Protein AF-A0A952QP32-F1 (afdb_monomer)

pLDDT: mean 83.43, std 9.0, range [64.88, 96.31]

Foldseek 3Di:
DVVVVVVVVVVVVVVLVCLLVCVDDDPCSVVSVVVVVVVVVVVVVVVCVVVVPDPPPPPDPPDPDD

Mean predicted aligned error: 10.52 Å

Structure (mmCIF, N/CA/C/O backbone):
data_AF-A0A952QP32-F1
#
_entry.id   AF-A0A952QP32-F1
#
loop_
_atom_site.group_PDB
_atom_site.id
_atom_site.type_symbol
_atom_site.label_atom_id
_atom_site.label_alt_id
_atom_site.label_comp_id
_atom_site.label_asym_id
_atom_site.label_entity_id
_atom_site.label_seq_id
_atom_site.pdbx_PDB_ins_code
_atom_site.Cartn_x
_atom_site.Cartn_y
_atom_site.Cartn_z
_atom_site.occupancy
_atom_site.B_iso_or_equiv
_atom_site.auth_seq_id
_atom_site.auth_comp_id
_atom_site.auth_asym_id
_atom_site.auth_atom_id
_atom_site.pdbx_PDB_model_num
ATOM 1 N N . MET A 1 1 ? 13.548 -3.187 25.050 1.00 74.69 1 MET A N 1
ATOM 2 C CA . MET A 1 1 ? 13.066 -2.074 24.196 1.00 74.69 1 MET A CA 1
ATOM 3 C C . MET A 1 1 ? 12.738 -2.550 22.783 1.00 74.69 1 MET A C 1
ATOM 5 O O . MET A 1 1 ? 11.633 -2.297 22.328 1.00 74.69 1 MET A O 1
ATOM 9 N N . THR A 1 2 ? 13.622 -3.309 22.127 1.00 91.81 2 THR A N 1
ATOM 10 C CA . THR A 1 2 ? 13.397 -3.862 20.775 1.00 91.81 2 THR A CA 1
ATOM 11 C C . THR A 1 2 ? 12.132 -4.717 20.651 1.00 91.81 2 THR A C 1
ATOM 13 O O . THR A 1 2 ? 11.395 -4.579 19.687 1.00 91.81 2 THR A O 1
ATOM 16 N N . THR A 1 3 ? 11.826 -5.552 21.647 1.00 93.44 3 THR A N 1
ATOM 17 C CA . THR A 1 3 ? 10.624 -6.408 21.658 1.00 93.44 3 THR A CA 1
ATOM 18 C C . THR A 1 3 ? 9.316 -5.615 21.649 1.00 93.44 3 THR A C 1
ATOM 20 O O . THR A 1 3 ? 8.401 -5.956 20.908 1.00 93.44 3 THR A O 1
ATOM 23 N N . LEU A 1 4 ? 9.244 -4.527 22.422 1.00 93.31 4 LEU A N 1
ATOM 24 C CA . LEU A 1 4 ? 8.090 -3.625 22.438 1.00 93.31 4 LEU A CA 1
ATOM 25 C C . LEU A 1 4 ? 7.929 -2.919 21.087 1.00 93.31 4 LEU A C 1
ATOM 27 O O . LEU A 1 4 ? 6.828 -2.868 20.553 1.00 93.31 4 LEU A O 1
ATOM 31 N N . LEU A 1 5 ? 9.033 -2.423 20.520 1.00 95.31 5 LEU A N 1
ATOM 32 C CA . LEU A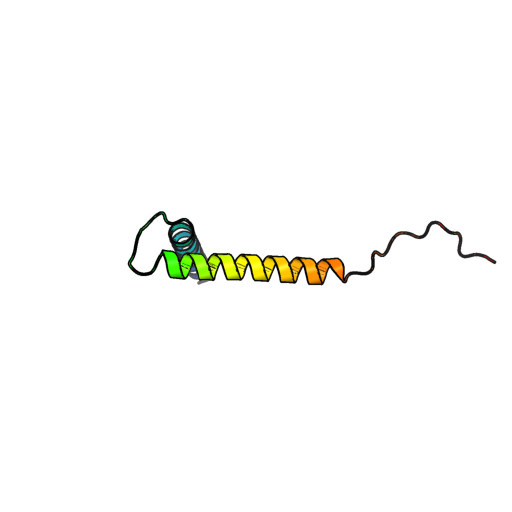 1 5 ? 9.030 -1.787 19.204 1.00 95.31 5 LEU A CA 1
ATOM 33 C C . LEU A 1 5 ? 8.512 -2.746 18.125 1.00 95.31 5 LEU A C 1
ATOM 35 O O . LEU A 1 5 ? 7.627 -2.383 17.357 1.00 95.31 5 LEU A O 1
ATOM 39 N N . VAL A 1 6 ? 9.017 -3.982 18.104 1.00 96.06 6 VAL A N 1
ATOM 40 C CA . VAL A 1 6 ? 8.580 -5.016 17.156 1.00 96.06 6 VAL A CA 1
ATOM 41 C C . VAL A 1 6 ? 7.089 -5.313 17.314 1.00 96.06 6 VAL A C 1
ATOM 43 O O . VAL A 1 6 ? 6.377 -5.366 16.314 1.00 96.06 6 VAL A O 1
ATOM 46 N N . ALA A 1 7 ? 6.595 -5.450 18.548 1.00 94.06 7 ALA A N 1
ATOM 47 C CA . ALA A 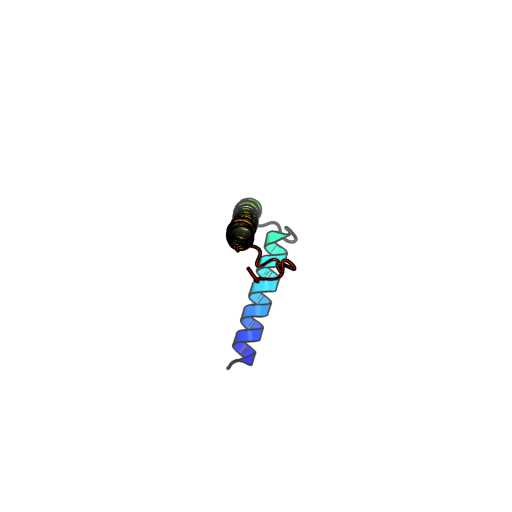1 7 ? 5.177 -5.692 18.805 1.00 94.06 7 ALA A CA 1
ATOM 48 C C . ALA A 1 7 ? 4.289 -4.543 18.295 1.00 94.06 7 ALA A C 1
ATOM 50 O O . ALA A 1 7 ? 3.277 -4.790 17.641 1.00 94.06 7 ALA A O 1
ATOM 51 N N . VAL A 1 8 ? 4.687 -3.289 18.534 1.00 96.31 8 VAL A N 1
ATOM 52 C CA . VAL A 1 8 ? 3.955 -2.103 18.058 1.00 96.31 8 VAL A CA 1
ATOM 53 C C . VAL A 1 8 ? 3.931 -2.042 16.531 1.00 96.31 8 VAL A C 1
ATOM 55 O O . VAL A 1 8 ? 2.872 -1.819 15.944 1.00 96.31 8 VAL A O 1
ATOM 58 N N . VAL A 1 9 ? 5.071 -2.287 15.879 1.00 95.44 9 VAL A N 1
ATOM 59 C CA . VAL A 1 9 ? 5.164 -2.306 14.411 1.00 95.44 9 VAL A CA 1
ATOM 60 C C . VAL A 1 9 ? 4.279 -3.403 13.820 1.00 95.44 9 VAL A C 1
ATOM 62 O O . VAL A 1 9 ? 3.527 -3.137 12.883 1.00 95.44 9 VAL A O 1
ATOM 65 N N . LEU A 1 10 ? 4.308 -4.611 14.389 1.00 96.00 10 LEU A N 1
ATOM 66 C CA . LEU A 1 10 ? 3.468 -5.727 13.945 1.00 96.00 10 LEU A CA 1
ATOM 67 C C . LEU A 1 10 ? 1.978 -5.400 14.048 1.00 96.00 10 LEU A C 1
ATOM 69 O O . LEU A 1 10 ? 1.239 -5.618 13.090 1.00 96.00 10 LEU A O 1
ATOM 73 N N . ILE A 1 11 ? 1.536 -4.835 15.174 1.00 94.06 11 ILE A N 1
ATOM 74 C CA . ILE A 1 11 ? 0.140 -4.412 15.348 1.00 94.06 11 ILE A CA 1
ATOM 75 C C . ILE A 1 11 ? -0.231 -3.361 14.296 1.00 94.06 11 ILE A C 1
ATOM 77 O O . ILE A 1 11 ? -1.272 -3.482 13.651 1.00 94.06 11 ILE A O 1
ATOM 81 N N . GLY A 1 12 ? 0.635 -2.370 14.064 1.00 91.31 12 GLY A N 1
ATOM 82 C CA . GLY A 1 12 ? 0.426 -1.352 13.033 1.00 91.31 12 GLY A CA 1
ATOM 83 C C . GLY A 1 12 ? 0.287 -1.944 11.627 1.00 91.31 12 GLY A C 1
ATOM 84 O O . GLY A 1 12 ? -0.621 -1.564 10.883 1.00 91.31 12 GLY A O 1
ATOM 85 N N . MET A 1 13 ? 1.129 -2.919 11.275 1.00 92.50 13 MET A N 1
ATOM 86 C CA . MET A 1 13 ? 1.047 -3.631 9.996 1.00 92.50 13 MET A CA 1
ATOM 87 C C . MET A 1 13 ? -0.261 -4.412 9.849 1.00 92.50 13 MET A C 1
ATOM 89 O O . MET A 1 13 ? -0.892 -4.345 8.794 1.00 92.50 13 MET A O 1
ATOM 93 N N . ILE A 1 14 ? -0.692 -5.116 10.899 1.00 88.06 14 ILE A N 1
ATOM 94 C CA . ILE A 1 14 ? -1.949 -5.876 10.897 1.00 88.06 14 ILE A CA 1
ATOM 95 C C . ILE A 1 14 ? -3.137 -4.932 10.691 1.00 88.06 14 ILE A C 1
ATOM 97 O O . ILE A 1 14 ? -3.954 -5.170 9.804 1.00 88.06 14 ILE A O 1
ATOM 101 N N . LEU A 1 15 ? -3.211 -3.833 11.450 1.00 85.81 15 LEU A N 1
ATOM 102 C CA . LEU A 1 15 ? -4.283 -2.840 11.314 1.00 85.81 15 LEU A CA 1
ATOM 103 C C . LEU A 1 15 ? -4.312 -2.222 9.913 1.00 85.81 15 LEU A C 1
ATOM 105 O O . LEU A 1 15 ? -5.378 -2.109 9.312 1.00 85.81 15 LEU A O 1
ATOM 109 N N . THR A 1 16 ? -3.140 -1.882 9.372 1.00 84.50 16 THR A N 1
ATOM 110 C CA . THR A 1 16 ? -3.007 -1.342 8.012 1.00 84.50 16 THR A CA 1
ATOM 111 C C . THR A 1 16 ? -3.514 -2.336 6.972 1.00 84.50 16 THR A C 1
ATOM 113 O O . THR A 1 16 ? -4.273 -1.954 6.084 1.00 84.50 16 THR A O 1
ATOM 116 N N . GLY A 1 17 ? -3.153 -3.615 7.100 1.00 82.38 17 GLY A N 1
ATOM 117 C CA . GLY A 1 17 ? -3.640 -4.677 6.223 1.00 82.38 17 GLY A CA 1
ATOM 118 C C . GLY A 1 17 ? -5.158 -4.837 6.302 1.00 82.38 17 GLY A C 1
ATOM 119 O O . GLY A 1 17 ? -5.837 -4.770 5.280 1.00 82.38 17 GLY A O 1
ATOM 120 N N . LEU A 1 18 ? -5.714 -4.973 7.508 1.00 83.19 18 LEU A N 1
ATOM 121 C CA . LEU A 1 18 ? -7.163 -5.115 7.714 1.00 83.19 18 LEU A CA 1
ATOM 122 C C . LEU A 1 18 ? -7.950 -3.942 7.111 1.00 83.19 18 LEU A C 1
ATOM 124 O O . LEU A 1 18 ? -9.023 -4.147 6.535 1.00 83.19 18 LEU A O 1
ATOM 128 N N . TYR A 1 19 ? -7.394 -2.733 7.202 1.00 78.38 19 TYR A N 1
ATOM 129 C CA . TYR A 1 19 ? -7.973 -1.518 6.640 1.00 78.38 19 TYR A CA 1
ATOM 130 C C . TYR A 1 19 ? -7.838 -1.450 5.109 1.00 78.38 19 TYR A C 1
ATOM 132 O O . TYR A 1 19 ? -8.809 -1.146 4.417 1.00 78.38 19 TYR A O 1
ATOM 140 N N . ALA A 1 20 ? -6.677 -1.819 4.558 1.00 78.88 20 ALA A N 1
ATOM 141 C CA . ALA A 1 20 ? -6.445 -1.885 3.115 1.00 78.88 20 ALA A CA 1
ATOM 142 C C . ALA A 1 20 ? -7.338 -2.932 2.423 1.00 78.88 20 ALA A C 1
ATOM 144 O O . ALA A 1 20 ? -7.848 -2.697 1.329 1.00 78.88 20 ALA A O 1
ATOM 145 N N . PHE A 1 21 ? -7.579 -4.077 3.062 1.00 81.25 21 PHE A N 1
ATOM 146 C CA . PHE A 1 21 ? -8.428 -5.141 2.515 1.00 81.25 21 PHE A CA 1
ATOM 147 C C . PHE A 1 21 ? -9.924 -4.960 2.816 1.00 81.25 21 PHE A C 1
ATOM 149 O O . PHE A 1 21 ? -10.722 -5.811 2.439 1.00 81.25 21 PHE A O 1
ATOM 156 N N . GLY A 1 22 ? -10.324 -3.847 3.443 1.00 74.31 22 GLY A N 1
ATOM 157 C CA . GLY A 1 22 ? -11.736 -3.509 3.645 1.00 74.31 22 GLY A CA 1
ATOM 158 C C . GLY A 1 22 ? -12.459 -4.408 4.651 1.00 74.31 22 GLY A C 1
ATOM 159 O O . GLY A 1 22 ? -13.676 -4.541 4.579 1.00 74.31 22 GLY A O 1
ATOM 160 N N . THR A 1 23 ? -11.733 -5.014 5.599 1.00 79.31 23 THR A N 1
ATOM 161 C CA . THR A 1 23 ? -12.343 -5.863 6.646 1.00 79.31 23 THR A CA 1
ATOM 162 C C . THR A 1 23 ? -13.238 -5.038 7.580 1.00 79.31 23 THR A C 1
ATOM 164 O O . THR A 1 23 ? -14.201 -5.549 8.142 1.00 79.31 23 THR A O 1
ATOM 167 N N . PHE A 1 24 ? -12.944 -3.740 7.709 1.00 74.50 24 PHE A N 1
ATOM 168 C CA . PHE A 1 24 ? -13.743 -2.774 8.455 1.00 74.50 24 PHE A CA 1
ATOM 169 C C . PHE A 1 24 ? -14.099 -1.588 7.558 1.00 74.50 24 PHE A C 1
ATOM 171 O O . PHE A 1 24 ? -13.222 -1.013 6.912 1.00 74.50 24 PHE A O 1
ATOM 178 N N . SER A 1 25 ? -15.375 -1.201 7.552 1.00 69.94 25 SER A N 1
ATOM 179 C CA . SER A 1 25 ? -15.854 0.008 6.882 1.00 69.94 25 SER A CA 1
ATOM 180 C C . SER A 1 25 ? -15.836 1.164 7.888 1.00 69.94 25 SER A C 1
ATOM 182 O O . SER A 1 25 ? -16.551 1.161 8.888 1.00 69.94 25 SER A O 1
ATOM 184 N N . THR A 1 26 ? -14.985 2.153 7.642 1.00 73.44 26 THR A N 1
ATOM 185 C CA . THR A 1 26 ? -14.974 3.438 8.346 1.00 73.44 26 THR A CA 1
ATOM 186 C C . THR A 1 26 ? -15.136 4.571 7.321 1.00 73.44 26 THR A C 1
ATOM 188 O O . THR A 1 26 ? -14.975 4.339 6.118 1.00 73.44 26 THR A O 1
ATOM 191 N N . PRO A 1 27 ? -15.448 5.809 7.750 1.00 70.06 27 PRO A N 1
ATOM 192 C CA . PRO A 1 27 ? -15.758 6.923 6.846 1.00 70.06 27 PRO A CA 1
ATOM 193 C C . PRO A 1 27 ? -14.668 7.344 5.842 1.00 70.06 27 PRO A C 1
ATOM 195 O O . PRO A 1 27 ? -14.908 8.240 5.044 1.00 70.06 27 PRO A O 1
ATOM 198 N N . TYR A 1 28 ? -13.494 6.714 5.825 1.00 75.50 28 TYR A N 1
ATOM 199 C CA . TYR A 1 28 ? -12.418 7.030 4.879 1.00 75.50 28 TYR A CA 1
ATOM 200 C C . TYR A 1 28 ? -11.742 5.783 4.302 1.00 75.50 28 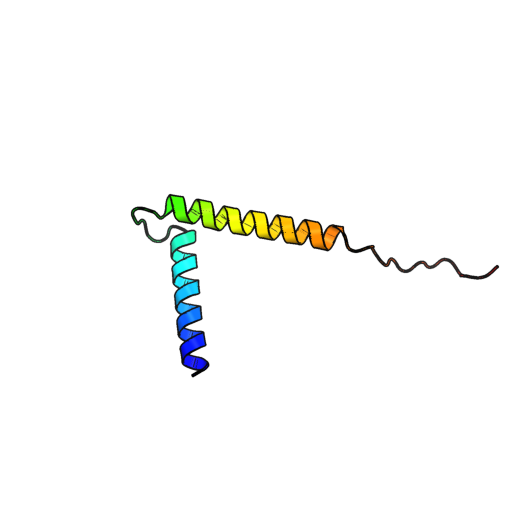TYR A C 1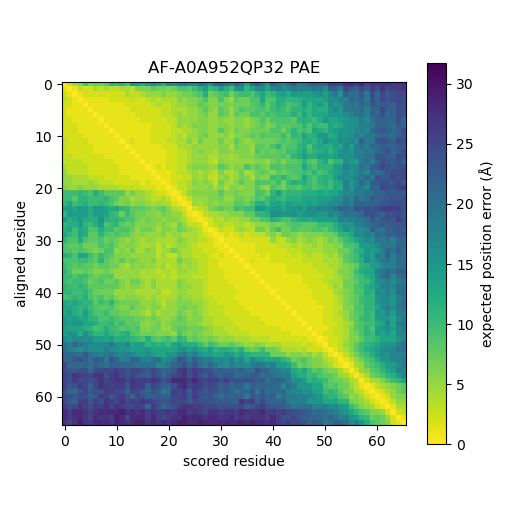
ATOM 202 O O . TYR A 1 28 ? -10.676 5.894 3.693 1.00 75.50 28 TYR A O 1
ATOM 210 N N . THR A 1 29 ? -12.333 4.599 4.494 1.00 78.69 29 THR A N 1
ATOM 211 C CA . THR A 1 29 ? -11.729 3.328 4.075 1.00 78.69 29 THR A CA 1
ATOM 212 C C . THR A 1 29 ? -11.423 3.329 2.585 1.00 78.69 29 THR A C 1
ATOM 214 O O . THR A 1 29 ? -10.299 3.038 2.198 1.00 78.69 29 THR A O 1
ATOM 217 N N . GLU A 1 30 ? -12.363 3.754 1.744 1.00 79.94 30 GLU A N 1
ATOM 218 C CA . GLU A 1 30 ? -12.168 3.740 0.290 1.00 79.94 30 GLU A CA 1
ATOM 219 C C . GLU A 1 30 ? -11.087 4.725 -0.182 1.00 79.94 30 GLU A C 1
ATOM 221 O O . GLU A 1 30 ? -10.234 4.368 -0.994 1.00 79.94 30 GLU A O 1
ATOM 226 N N . ALA A 1 31 ? -11.050 5.937 0.383 1.00 82.31 31 ALA A N 1
ATOM 227 C CA . ALA A 1 31 ? -10.023 6.928 0.056 1.00 82.31 31 ALA A CA 1
ATOM 228 C C . ALA A 1 31 ? -8.619 6.456 0.471 1.00 82.31 31 ALA A C 1
ATOM 230 O O . ALA A 1 31 ? -7.658 6.591 -0.290 1.00 82.31 31 ALA A O 1
ATOM 231 N N . PHE A 1 32 ? -8.500 5.852 1.658 1.00 83.44 32 PHE A N 1
ATOM 232 C CA . PHE A 1 32 ? -7.247 5.256 2.110 1.00 83.44 32 PHE A CA 1
ATOM 233 C C . PHE A 1 32 ? -6.812 4.095 1.218 1.00 83.44 32 PHE A C 1
ATOM 235 O O . PHE A 1 32 ? -5.653 4.043 0.815 1.00 83.44 32 PHE A O 1
ATOM 242 N N . ARG A 1 33 ? -7.727 3.175 0.893 1.00 84.00 33 ARG A N 1
ATOM 243 C CA . ARG A 1 33 ? -7.444 2.009 0.044 1.00 84.00 33 ARG A CA 1
ATOM 244 C C . ARG A 1 33 ? -6.917 2.436 -1.314 1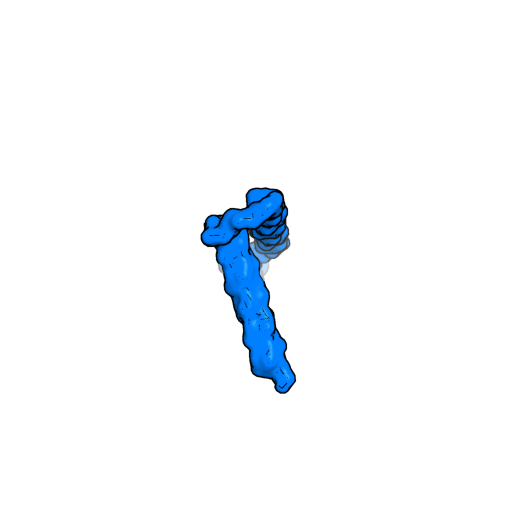.00 84.00 33 ARG A C 1
ATOM 246 O O . ARG A 1 33 ? -5.901 1.911 -1.760 1.00 84.00 33 ARG A O 1
ATOM 253 N N . PHE A 1 34 ? -7.551 3.434 -1.924 1.00 84.88 34 PHE A N 1
ATOM 254 C CA . PHE A 1 34 ? -7.084 4.011 -3.178 1.00 84.88 34 PHE A CA 1
ATOM 255 C C . PHE A 1 34 ? -5.641 4.525 -3.070 1.00 84.88 34 PHE A C 1
ATOM 257 O O . PHE A 1 34 ? -4.786 4.117 -3.856 1.00 84.88 34 PHE A O 1
ATOM 264 N N . GLY A 1 35 ? -5.346 5.362 -2.069 1.00 85.88 35 GLY A N 1
ATOM 265 C CA . GLY A 1 35 ? -3.993 5.881 -1.851 1.00 85.88 35 GLY A CA 1
ATOM 266 C C . GLY A 1 35 ? -2.968 4.776 -1.574 1.00 85.88 35 GLY A C 1
ATOM 267 O O . GLY A 1 35 ? -1.879 4.781 -2.143 1.00 85.88 35 GLY A O 1
ATOM 268 N N . PHE A 1 36 ? -3.327 3.790 -0.752 1.00 83.88 36 PHE A N 1
ATOM 269 C CA . PHE A 1 36 ? -2.475 2.650 -0.419 1.00 83.88 36 PHE A CA 1
ATOM 270 C C . PHE A 1 36 ? -2.128 1.806 -1.653 1.00 83.88 36 PHE A C 1
ATOM 272 O O . PHE A 1 36 ? -0.955 1.523 -1.901 1.00 83.88 36 PHE A O 1
ATOM 279 N N . TYR A 1 37 ? -3.121 1.446 -2.470 1.00 85.38 37 TYR A N 1
ATOM 280 C CA . TYR A 1 37 ? -2.884 0.687 -3.699 1.00 85.38 37 TYR A CA 1
ATOM 281 C C . TYR A 1 37 ? -2.106 1.493 -4.741 1.00 85.38 37 TYR A C 1
ATOM 283 O O . TYR A 1 37 ? -1.251 0.929 -5.424 1.00 85.38 37 TYR A O 1
ATOM 291 N N . LEU A 1 38 ? -2.334 2.807 -4.826 1.00 90.19 38 LEU A N 1
ATOM 292 C CA . LEU A 1 38 ? -1.539 3.690 -5.677 1.00 90.19 38 LEU A CA 1
ATOM 293 C C . LEU A 1 38 ? -0.060 3.671 -5.268 1.00 90.19 38 LEU A C 1
ATOM 295 O O . LEU A 1 38 ? 0.805 3.538 -6.129 1.00 90.19 38 LEU A O 1
ATOM 299 N N . LEU A 1 39 ? 0.243 3.742 -3.968 1.00 90.12 39 LEU A N 1
ATOM 300 C CA . LEU A 1 39 ? 1.620 3.653 -3.471 1.00 90.12 39 LEU A CA 1
ATOM 301 C C . LEU A 1 39 ? 2.274 2.309 -3.815 1.00 90.12 39 LEU A C 1
ATOM 303 O O . LEU A 1 39 ? 3.429 2.295 -4.239 1.00 90.12 39 LEU A O 1
ATOM 307 N N . ILE A 1 40 ? 1.545 1.194 -3.694 1.00 89.62 40 ILE A N 1
ATOM 308 C CA . ILE A 1 40 ? 2.044 -0.130 -4.105 1.00 89.62 40 ILE A CA 1
ATOM 309 C C . ILE A 1 40 ? 2.350 -0.153 -5.606 1.00 89.62 40 ILE A C 1
ATOM 311 O O . ILE A 1 40 ? 3.416 -0.623 -6.007 1.00 89.62 40 ILE A O 1
ATOM 315 N N . ALA A 1 41 ? 1.449 0.375 -6.436 1.00 93.75 41 ALA A N 1
ATOM 316 C CA . ALA A 1 41 ? 1.655 0.440 -7.879 1.00 93.75 41 ALA A CA 1
ATOM 317 C C . ALA A 1 41 ? 2.889 1.285 -8.235 1.00 93.75 41 ALA A C 1
ATOM 319 O O . ALA A 1 41 ? 3.719 0.854 -9.033 1.00 93.75 41 ALA A O 1
ATOM 320 N N . LEU A 1 42 ? 3.059 2.447 -7.599 1.00 95.75 42 LEU A N 1
ATOM 321 C CA . LEU A 1 42 ? 4.231 3.305 -7.792 1.00 95.75 42 LEU A CA 1
ATOM 322 C C . LEU A 1 42 ? 5.528 2.622 -7.346 1.00 95.75 42 LEU A C 1
ATOM 324 O O . LEU A 1 42 ? 6.534 2.714 -8.049 1.00 95.75 42 LEU A O 1
ATOM 328 N N . ALA A 1 43 ? 5.510 1.904 -6.221 1.00 92.88 43 ALA A N 1
ATOM 329 C CA . ALA A 1 43 ? 6.657 1.126 -5.762 1.00 92.88 43 ALA A CA 1
ATOM 330 C C . ALA A 1 43 ? 7.032 0.029 -6.771 1.00 92.88 43 ALA A C 1
ATOM 332 O O . ALA A 1 43 ? 8.207 -0.131 -7.096 1.00 92.88 43 ALA A O 1
ATOM 333 N N . LEU A 1 44 ? 6.044 -0.681 -7.322 1.00 95.00 44 LEU A N 1
ATOM 334 C CA . LEU A 1 44 ? 6.271 -1.703 -8.343 1.00 95.00 44 LEU A CA 1
ATOM 335 C C . LEU A 1 44 ? 6.854 -1.102 -9.629 1.00 95.00 44 LEU A C 1
ATOM 337 O O . LEU A 1 44 ? 7.829 -1.630 -10.161 1.00 95.00 44 LEU A O 1
ATOM 341 N N . VAL A 1 45 ? 6.324 0.034 -10.090 1.00 95.19 45 VAL A N 1
ATOM 342 C CA . VAL A 1 45 ? 6.883 0.777 -11.233 1.00 95.19 45 VAL A CA 1
ATOM 343 C C . VAL A 1 45 ? 8.332 1.179 -10.964 1.00 95.19 45 VAL A C 1
ATOM 345 O O . VAL A 1 45 ? 9.192 0.973 -11.819 1.00 95.19 45 VAL A O 1
ATOM 348 N N . ALA A 1 46 ? 8.632 1.706 -9.775 1.00 93.69 46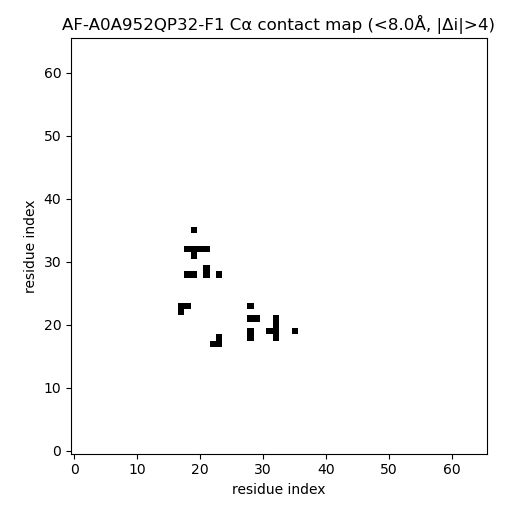 ALA A N 1
ATOM 349 C CA . ALA A 1 46 ? 9.991 2.076 -9.398 1.00 93.69 46 ALA A CA 1
ATOM 350 C C . ALA A 1 46 ? 10.944 0.869 -9.437 1.00 93.69 46 ALA A C 1
ATOM 352 O O . ALA A 1 46 ? 12.024 0.971 -10.017 1.00 93.69 46 ALA A O 1
ATOM 353 N N . VAL A 1 47 ? 10.533 -0.284 -8.897 1.00 92.19 47 VAL A N 1
ATOM 354 C CA . VAL A 1 47 ? 11.320 -1.529 -8.952 1.00 92.19 47 VAL A CA 1
ATOM 355 C C . VAL A 1 47 ? 11.587 -1.948 -10.396 1.00 92.19 47 VAL A C 1
ATOM 357 O O . VAL A 1 47 ? 12.735 -2.215 -10.743 1.00 92.19 47 VAL A O 1
ATOM 360 N N . VAL A 1 48 ? 10.566 -1.951 -11.259 1.00 90.81 48 VAL A N 1
ATOM 361 C CA . VAL A 1 48 ? 10.718 -2.309 -12.680 1.00 90.81 48 VAL A CA 1
ATOM 362 C C . VAL A 1 48 ? 11.710 -1.382 -13.384 1.00 90.81 48 VAL A C 1
ATOM 364 O O . VAL A 1 48 ? 12.583 -1.857 -14.109 1.00 90.81 48 VAL A O 1
ATOM 367 N N . LEU A 1 49 ? 11.629 -0.071 -13.142 1.00 90.38 49 LEU A N 1
ATOM 368 C CA . LEU A 1 49 ? 12.554 0.903 -13.727 1.00 90.38 49 LEU A CA 1
ATOM 369 C C . LEU A 1 49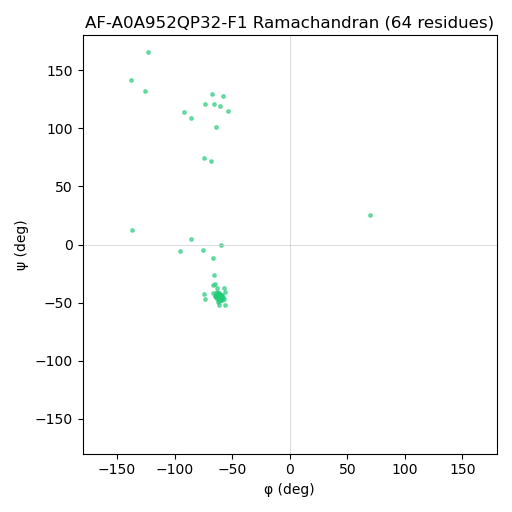 ? 13.993 0.722 -13.236 1.00 90.38 49 LEU A C 1
ATOM 371 O O . LEU A 1 49 ? 14.927 0.979 -13.992 1.00 90.38 49 LEU A O 1
ATOM 375 N N . 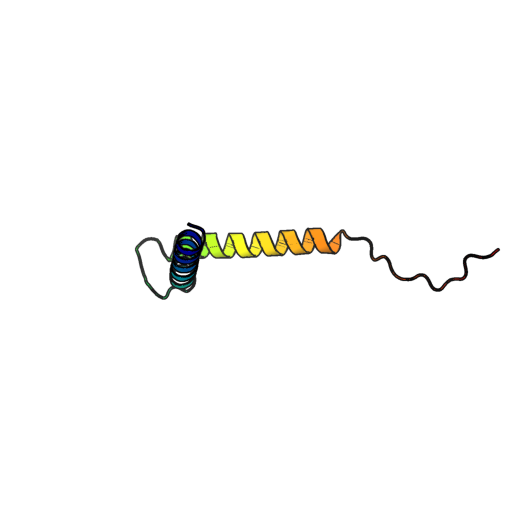VAL A 1 50 ? 14.188 0.311 -11.984 1.00 89.19 50 VAL A N 1
ATOM 376 C CA . VAL A 1 50 ? 15.521 0.051 -11.426 1.00 89.19 50 VAL A CA 1
ATOM 377 C C . VAL A 1 50 ? 16.105 -1.243 -11.990 1.00 89.19 50 VAL A C 1
ATOM 379 O O . VAL A 1 50 ? 17.248 -1.239 -12.444 1.00 89.19 50 VAL A O 1
ATOM 382 N N . VAL A 1 51 ? 15.327 -2.328 -12.011 1.00 84.94 51 VAL A N 1
ATOM 383 C CA . VAL A 1 51 ? 15.764 -3.635 -12.530 1.00 84.94 51 VAL A CA 1
ATOM 384 C C . VAL A 1 51 ? 16.041 -3.563 -14.031 1.00 84.94 51 VAL A C 1
ATOM 386 O O . VAL A 1 51 ? 17.087 -4.019 -14.478 1.00 84.94 51 VAL A O 1
ATOM 389 N N . GLY A 1 52 ? 15.164 -2.924 -14.811 1.00 78.25 52 GLY A N 1
ATOM 390 C CA . GLY A 1 52 ? 15.333 -2.787 -16.262 1.00 78.25 52 GLY A CA 1
ATOM 391 C C . GLY A 1 52 ? 16.515 -1.908 -16.691 1.00 78.25 52 GLY A C 1
ATOM 392 O O . GLY A 1 52 ? 16.863 -1.893 -17.867 1.00 78.25 52 GLY A O 1
ATOM 393 N N . ARG A 1 53 ? 17.134 -1.171 -15.760 1.00 74.88 53 ARG A N 1
ATOM 394 C CA . ARG A 1 53 ? 18.332 -0.351 -16.006 1.00 74.88 53 ARG A CA 1
ATOM 395 C C . ARG A 1 53 ? 19.641 -1.059 -15.668 1.00 74.88 53 ARG A C 1
ATOM 397 O O . ARG A 1 53 ? 20.696 -0.478 -15.908 1.00 74.88 53 ARG A O 1
ATOM 404 N N . GLN A 1 54 ? 19.599 -2.264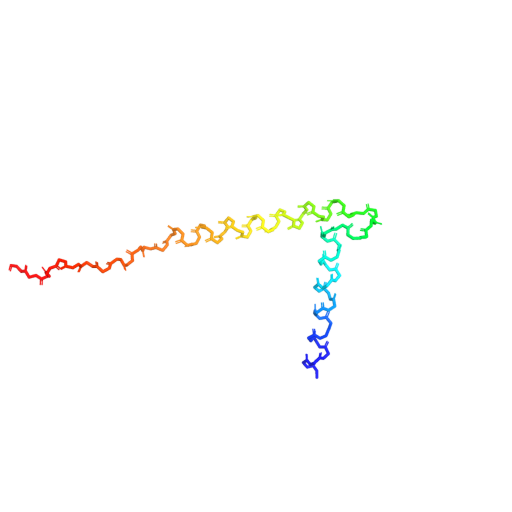 -15.102 1.00 71.19 54 GLN A N 1
ATOM 405 C CA . GLN A 1 54 ? 20.816 -3.039 -14.883 1.00 71.19 54 GLN A CA 1
ATOM 406 C C . GLN A 1 54 ? 21.293 -3.581 -16.239 1.00 71.19 54 GLN A C 1
ATOM 408 O O . GLN A 1 54 ? 20.519 -4.279 -16.901 1.00 71.19 54 GLN A O 1
ATOM 413 N N . PRO A 1 55 ? 22.519 -3.261 -16.696 1.00 69.31 55 PRO A N 1
ATOM 414 C CA . PRO A 1 55 ? 23.077 -3.933 -17.857 1.00 69.31 55 PRO A CA 1
ATOM 415 C C . PRO A 1 55 ? 23.114 -5.431 -17.551 1.00 69.31 55 PRO A C 1
ATOM 417 O O . PRO A 1 55 ? 23.605 -5.846 -16.503 1.00 69.31 55 PRO A O 1
ATOM 420 N N . PHE A 1 56 ? 22.552 -6.244 -18.444 1.00 67.25 56 PHE A N 1
ATOM 421 C CA . PHE A 1 56 ? 22.735 -7.684 -18.365 1.00 67.25 56 PHE A CA 1
ATOM 422 C C . PHE A 1 56 ? 24.224 -7.953 -18.588 1.00 67.25 56 PHE A C 1
ATOM 424 O O . PHE A 1 56 ? 24.691 -7.924 -19.725 1.00 67.25 56 PHE A O 1
ATOM 431 N N . GLU A 1 57 ? 24.973 -8.198 -17.511 1.00 69.38 57 GLU A N 1
ATOM 432 C CA . GLU A 1 57 ? 26.289 -8.835 -17.578 1.00 69.38 57 GLU A CA 1
ATOM 433 C C . GLU A 1 57 ? 26.072 -10.293 -18.007 1.00 69.38 57 GLU A C 1
ATOM 435 O O . GLU A 1 57 ? 26.113 -11.235 -17.218 1.00 69.38 57 GLU A O 1
ATOM 440 N N . GLY A 1 58 ? 25.715 -10.474 -19.278 1.00 71.31 58 GLY A N 1
ATOM 441 C CA . GLY A 1 58 ? 25.705 -11.776 -19.913 1.00 71.31 58 GLY A CA 1
ATOM 442 C C . GLY A 1 58 ? 27.145 -12.246 -20.038 1.00 71.31 58 GLY A C 1
ATOM 443 O O . GLY A 1 58 ? 27.995 -11.504 -20.526 1.00 71.31 58 GLY A O 1
ATOM 444 N N . TYR A 1 59 ? 27.418 -13.470 -19.589 1.00 75.00 59 TYR A N 1
ATOM 445 C CA . TYR A 1 59 ? 28.672 -14.144 -19.900 1.00 75.00 59 TYR A CA 1
ATOM 446 C C . TYR A 1 59 ? 28.857 -14.137 -21.421 1.00 75.00 59 TYR A C 1
ATOM 448 O O . TYR A 1 59 ? 28.042 -14.725 -22.132 1.00 75.00 59 TYR A O 1
ATOM 456 N N . ASP A 1 60 ? 29.888 -13.447 -21.906 1.00 75.00 60 ASP A N 1
ATOM 457 C CA . ASP A 1 60 ? 30.288 -13.505 -23.306 1.00 75.00 60 ASP A CA 1
ATOM 458 C C . ASP A 1 60 ? 31.221 -14.714 -23.485 1.00 75.00 60 ASP A C 1
ATOM 460 O O . ASP A 1 60 ? 32.347 -14.694 -22.977 1.00 75.00 60 ASP A O 1
ATOM 464 N N . PRO A 1 61 ? 30.771 -15.797 -24.149 1.00 75.12 61 PRO A N 1
ATOM 465 C CA . PRO A 1 61 ? 31.605 -16.967 -24.390 1.00 75.12 61 PRO A CA 1
ATOM 466 C C . PRO A 1 61 ? 32.642 -16.728 -25.495 1.00 75.12 61 PRO A C 1
ATOM 468 O O . PRO A 1 61 ? 33.432 -17.632 -25.776 1.00 75.12 61 PRO A O 1
ATOM 471 N N . THR A 1 62 ? 32.625 -15.569 -26.162 1.00 79.94 62 THR A N 1
ATOM 472 C CA . THR A 1 62 ? 33.547 -15.270 -27.256 1.00 79.94 62 THR A CA 1
ATOM 473 C C . THR A 1 62 ? 34.973 -15.197 -26.700 1.00 79.94 62 THR A C 1
ATOM 475 O O . THR A 1 62 ? 35.244 -14.404 -25.795 1.00 79.94 62 THR A O 1
ATOM 478 N N . PRO A 1 63 ? 35.910 -16.028 -27.190 1.00 75.88 63 PRO A N 1
ATOM 479 C CA . PRO A 1 63 ? 37.292 -15.970 -26.739 1.00 75.88 63 PRO A CA 1
ATOM 480 C C . PRO A 1 63 ? 37.882 -14.590 -27.047 1.00 75.88 63 PRO A C 1
ATOM 482 O O . PRO A 1 63 ? 37.969 -14.190 -28.205 1.00 75.88 63 PRO A O 1
ATOM 485 N N . ASN A 1 64 ? 38.299 -13.863 -26.009 1.00 71.75 64 ASN A N 1
ATOM 486 C CA . ASN A 1 64 ? 39.040 -12.610 -26.147 1.00 71.75 64 ASN A CA 1
ATOM 487 C C . ASN A 1 64 ? 40.486 -12.917 -26.568 1.00 71.75 64 ASN A C 1
ATOM 489 O O . ASN A 1 64 ? 41.406 -12.867 -25.751 1.00 71.75 64 ASN A O 1
ATOM 493 N N . SER A 1 65 ? 40.692 -13.282 -27.829 1.00 71.44 65 SER A N 1
ATOM 494 C CA . SER A 1 65 ? 42.017 -13.448 -28.434 1.00 71.44 65 SER A CA 1
ATOM 495 C C . SER A 1 65 ? 42.028 -12.862 -29.849 1.00 71.44 65 SER A C 1
ATOM 497 O O . SER A 1 65 ? 41.019 -13.011 -30.542 1.00 71.44 65 SER A O 1
ATOM 499 N N . PRO A 1 66 ? 43.121 -12.202 -30.286 1.00 64.88 66 PRO A N 1
ATOM 500 C CA . PRO A 1 66 ? 43.323 -11.903 -31.703 1.00 64.88 66 PRO A CA 1
ATOM 501 C C . PRO A 1 66 ? 43.439 -13.179 -32.548 1.00 64.88 66 PRO A C 1
ATOM 503 O O . PRO A 1 66 ? 43.811 -14.238 -31.986 1.00 64.88 66 PRO A O 1
#

Sequence (66 aa):
MTTLLVAVVLIGMILTGLYAFGTFSTPYTEAFRFGFYLLIALALVAVVLVVGRQPFEGYDPTPNSP

Radius of gyration: 21.71 Å; Cα contacts (8 Å, |Δi|>4): 14; chains: 1; bounding box: 59×24×56 Å

Secondary structure (DSSP, 8-state):
-HHHHHHHHHHHHHHHHHHHTTSS--TTHHHHHHHHHHHHHHHHHHHHHHHTTS-------S----

Solvent-accessible surface area (backbone atoms only — not comparable to full-atom values): 4036 Å² total; per-residue (Å²): 110,68,67,59,52,51,52,51,52,51,52,53,52,50,53,50,48,42,41,57,71,56,77,51,89,55,103,52,36,69,64,49,28,51,54,53,53,48,51,52,51,50,52,51,52,52,50,51,58,54,58,74,66,54,78,80,84,65,86,72,85,72,76,93,64,136